Protein AF-A0A662PAT8-F1 (afdb_monomer)

Structure (mmCIF, N/CA/C/O backbone):
data_AF-A0A662PAT8-F1
#
_entry.id   AF-A0A662PAT8-F1
#
loop_
_atom_site.group_PDB
_atom_site.id
_atom_site.type_symbol
_atom_site.label_atom_id
_atom_site.label_alt_id
_atom_site.label_comp_id
_atom_site.label_asym_id
_atom_site.label_entity_id
_atom_site.label_seq_id
_atom_site.pdbx_PDB_ins_code
_atom_site.Cartn_x
_atom_site.Cartn_y
_atom_site.Cartn_z
_atom_site.occupancy
_atom_site.B_iso_or_equiv
_atom_site.auth_seq_id
_atom_site.auth_comp_id
_atom_site.auth_asym_id
_atom_site.auth_atom_id
_atom_site.pdbx_PDB_model_num
ATOM 1 N N . MET A 1 1 ? -2.083 -8.188 12.148 1.00 82.00 1 MET A N 1
ATOM 2 C CA . MET A 1 1 ? -3.157 -7.194 12.406 1.00 82.00 1 MET A CA 1
ATOM 3 C C . MET A 1 1 ? -4.056 -7.743 13.497 1.00 82.00 1 MET A C 1
ATOM 5 O O . MET A 1 1 ? -4.086 -8.955 13.657 1.00 82.00 1 MET A O 1
ATOM 9 N N . LYS A 1 2 ? -4.752 -6.904 14.266 1.00 90.75 2 LYS A N 1
ATOM 10 C CA . LYS A 1 2 ? -5.621 -7.386 15.349 1.00 90.75 2 LYS A CA 1
ATOM 11 C C . LYS A 1 2 ? -7.057 -7.467 14.858 1.00 90.75 2 LYS A C 1
ATOM 13 O O . LYS A 1 2 ? -7.560 -6.512 14.269 1.00 90.75 2 LYS A O 1
ATOM 18 N N . ARG A 1 3 ? -7.708 -8.602 15.099 1.00 93.38 3 ARG A N 1
ATOM 19 C CA . ARG A 1 3 ? -9.158 -8.705 14.988 1.00 93.38 3 ARG A CA 1
ATOM 20 C C . ARG A 1 3 ? -9.741 -8.316 16.338 1.00 93.38 3 ARG A C 1
ATOM 22 O O . ARG A 1 3 ? -9.349 -8.869 17.367 1.00 93.38 3 ARG A O 1
ATOM 29 N N . VAL A 1 4 ? -10.629 -7.333 16.341 1.00 95.81 4 VAL A N 1
ATOM 30 C CA . VAL A 1 4 ? -11.140 -6.722 17.568 1.00 95.81 4 VAL A CA 1
ATOM 31 C C . VAL A 1 4 ? -12.662 -6.711 17.581 1.00 95.81 4 VAL A C 1
ATOM 33 O O . VAL A 1 4 ? -13.315 -6.654 16.537 1.00 95.81 4 VAL A O 1
ATOM 36 N N . LYS A 1 5 ? -13.212 -6.758 18.791 1.00 96.56 5 LYS A N 1
ATOM 37 C CA . LYS A 1 5 ? -14.623 -6.556 19.099 1.00 96.56 5 LYS A CA 1
ATOM 38 C C . LYS A 1 5 ? -14.778 -5.211 19.792 1.00 96.56 5 LYS A C 1
ATOM 40 O O . LYS A 1 5 ? -14.199 -4.989 20.851 1.00 96.56 5 LYS A O 1
ATOM 45 N N . VAL A 1 6 ? -15.567 -4.326 19.201 1.00 97.06 6 VAL A N 1
ATOM 46 C CA . VAL A 1 6 ? -15.849 -2.984 19.710 1.00 97.06 6 VAL A CA 1
ATOM 47 C C . VAL A 1 6 ? -17.274 -2.943 20.247 1.00 97.06 6 VAL A C 1
ATOM 49 O O . VAL A 1 6 ? -18.212 -3.295 19.534 1.00 97.06 6 VAL A O 1
ATOM 52 N N . ARG A 1 7 ? -17.456 -2.483 21.489 1.00 96.75 7 ARG A N 1
ATOM 53 C CA . ARG A 1 7 ? -18.779 -2.217 22.076 1.00 96.75 7 ARG A CA 1
ATOM 54 C C . ARG A 1 7 ? -18.994 -0.717 22.235 1.00 96.75 7 ARG A C 1
ATOM 56 O O . ARG A 1 7 ? -18.176 -0.050 22.869 1.00 96.75 7 ARG A O 1
ATOM 63 N N . LYS A 1 8 ? -20.104 -0.206 21.693 1.00 94.56 8 LYS A N 1
ATOM 64 C CA . LYS A 1 8 ? -20.555 1.188 21.832 1.00 94.56 8 LYS A CA 1
ATOM 65 C C . LYS A 1 8 ? -22.030 1.208 22.234 1.00 94.56 8 LYS A C 1
ATOM 67 O O . LYS A 1 8 ? -22.904 0.943 21.406 1.00 94.56 8 LYS A O 1
ATOM 72 N N . GLY A 1 9 ? -22.311 1.515 23.501 1.00 91.06 9 GLY A N 1
ATOM 73 C CA . GLY A 1 9 ? -23.653 1.350 24.069 1.00 91.06 9 GLY A CA 1
ATOM 74 C C . GLY A 1 9 ? -24.121 -0.104 23.938 1.00 91.06 9 GLY A C 1
ATOM 75 O O . GLY A 1 9 ? -23.390 -1.016 24.316 1.00 91.06 9 GLY A O 1
ATOM 76 N N . ASN A 1 10 ? -25.293 -0.317 23.333 1.00 92.19 10 ASN A N 1
ATOM 77 C CA . ASN A 1 10 ? -25.849 -1.657 23.090 1.00 92.19 10 ASN A CA 1
ATOM 78 C C . ASN A 1 10 ? -25.368 -2.304 21.779 1.00 92.19 10 ASN A C 1
ATOM 80 O O . ASN A 1 10 ? -25.732 -3.441 21.490 1.00 92.19 10 ASN A O 1
ATOM 84 N N . ASN A 1 11 ? -24.572 -1.595 20.975 1.00 95.00 11 ASN A N 1
ATOM 85 C CA . ASN A 1 11 ? -24.108 -2.092 19.684 1.00 95.00 11 ASN A CA 1
ATOM 86 C C . ASN A 1 11 ? -22.742 -2.768 19.813 1.00 95.00 11 ASN A C 1
ATOM 88 O O . ASN A 1 11 ? -21.853 -2.278 20.519 1.00 95.00 11 ASN A O 1
ATOM 92 N N . VAL A 1 12 ? -22.565 -3.862 19.073 1.00 95.75 12 VAL A N 1
ATOM 93 C CA . VAL A 1 12 ? -21.316 -4.624 18.998 1.00 95.75 12 VAL A CA 1
ATOM 94 C C . VAL A 1 12 ? -20.871 -4.705 17.544 1.00 95.75 12 VAL A C 1
ATOM 96 O O . VAL A 1 12 ? -21.666 -5.030 16.667 1.00 95.75 12 VAL A O 1
ATOM 99 N N . TYR A 1 13 ? -19.594 -4.427 17.308 1.00 96.75 13 TYR A N 1
ATOM 100 C CA . TYR A 1 13 ? -18.966 -4.470 15.994 1.00 96.75 13 TYR A CA 1
ATOM 101 C C . TYR A 1 13 ? -17.738 -5.370 16.050 1.00 96.75 13 TYR A C 1
ATOM 103 O O . TYR A 1 13 ? -16.979 -5.326 17.017 1.00 96.75 13 TYR A O 1
ATOM 111 N N . GLU A 1 14 ? -17.525 -6.166 15.011 1.00 95.69 14 GLU A N 1
ATOM 112 C CA . GLU A 1 14 ? -16.344 -7.014 14.868 1.00 95.69 14 GLU A CA 1
ATOM 113 C C . GLU A 1 14 ? -15.659 -6.723 13.538 1.00 95.69 14 GLU A C 1
ATOM 115 O O . GLU A 1 14 ? -16.312 -6.458 12.526 1.00 95.69 14 GLU A O 1
ATOM 120 N N . GLY A 1 15 ? -14.332 -6.755 13.543 1.00 94.19 15 GLY A N 1
ATOM 121 C CA . GLY A 1 15 ? -13.556 -6.495 12.342 1.00 94.19 15 GLY A CA 1
ATOM 122 C C . GLY A 1 15 ? -12.061 -6.443 12.606 1.00 94.19 15 GLY A C 1
ATOM 123 O O . GLY A 1 15 ? -11.580 -6.796 13.685 1.00 94.19 15 GLY A O 1
ATOM 124 N N . ILE A 1 16 ? -11.317 -6.003 11.599 1.00 93.94 16 ILE A N 1
ATOM 125 C CA . ILE A 1 16 ? -9.865 -5.843 11.663 1.00 93.94 16 ILE A CA 1
ATOM 126 C C . ILE A 1 16 ? -9.556 -4.383 11.994 1.00 93.94 16 ILE A C 1
ATOM 128 O O . ILE A 1 16 ? -10.024 -3.481 11.299 1.00 93.94 16 ILE A O 1
ATOM 132 N N . GLU A 1 17 ? -8.776 -4.142 13.048 1.00 93.25 17 GLU A N 1
ATOM 133 C CA . GLU A 1 17 ? -8.254 -2.802 13.331 1.00 93.25 17 GLU A CA 1
ATOM 134 C C . GLU A 1 17 ? -7.255 -2.421 12.229 1.00 93.25 17 GLU A C 1
ATOM 136 O O . GLU A 1 17 ? -6.276 -3.138 11.987 1.00 93.25 17 GLU A O 1
ATOM 141 N N . ILE A 1 18 ? -7.525 -1.306 11.549 1.00 92.00 18 ILE A N 1
ATOM 142 C CA . ILE A 1 18 ? -6.666 -0.741 10.503 1.00 92.00 18 ILE A CA 1
ATOM 143 C C . ILE A 1 18 ? -6.086 0.607 10.966 1.00 92.00 18 ILE A C 1
ATOM 145 O O . ILE A 1 18 ? -6.635 1.217 11.888 1.00 92.00 18 ILE A O 1
ATOM 149 N N . PRO A 1 19 ? -4.976 1.085 10.368 1.00 91.00 19 PRO A N 1
ATOM 150 C CA . PRO A 1 19 ? -4.362 2.351 10.764 1.00 91.00 19 PRO A CA 1
ATOM 151 C C . PRO A 1 19 ? -5.344 3.529 10.725 1.00 91.00 19 PRO A C 1
ATOM 153 O O . PRO A 1 19 ? -6.112 3.678 9.774 1.00 91.00 19 PRO A O 1
ATOM 156 N N . SER A 1 20 ? -5.285 4.376 11.753 1.00 92.00 20 SER A N 1
ATOM 157 C CA . SER A 1 20 ? -6.039 5.630 11.839 1.00 92.00 20 SER A CA 1
ATOM 158 C C . SER A 1 20 ? -5.115 6.816 11.577 1.00 92.00 20 SER A C 1
ATOM 160 O O . SER A 1 20 ? -3.953 6.791 11.973 1.00 92.00 20 SER A O 1
ATOM 162 N N . VAL A 1 21 ? -5.643 7.865 10.944 1.00 90.38 21 VAL A N 1
ATOM 163 C CA . VAL A 1 21 ? -4.932 9.143 10.751 1.00 90.38 21 VAL A CA 1
ATOM 164 C C . VAL A 1 21 ? -4.861 9.943 12.059 1.00 90.38 21 VAL A C 1
ATOM 166 O O . VAL A 1 21 ? -3.925 10.707 12.266 1.00 90.38 21 VAL A O 1
ATOM 169 N N . ASP A 1 22 ? -5.834 9.750 12.954 1.00 93.69 22 ASP A N 1
ATOM 170 C CA . ASP A 1 22 ? -5.891 10.371 14.282 1.00 93.69 22 ASP A CA 1
ATOM 171 C C . ASP A 1 22 ? -6.032 9.275 15.346 1.00 93.69 22 ASP A C 1
ATOM 173 O O . ASP A 1 22 ? -6.991 8.496 15.334 1.00 93.69 22 ASP A O 1
ATOM 177 N N . GLU A 1 23 ? -5.083 9.218 16.280 1.00 91.75 23 GLU A N 1
ATOM 178 C CA . GLU A 1 23 ? -5.027 8.216 17.349 1.00 91.75 23 GLU A CA 1
ATOM 179 C C . GLU A 1 23 ? -6.246 8.251 18.280 1.00 91.75 23 GLU A C 1
ATOM 181 O O . GLU A 1 23 ? -6.580 7.234 18.895 1.00 91.75 23 GLU A O 1
ATOM 186 N N . LYS A 1 24 ? -6.964 9.384 18.346 1.00 95.75 24 LYS A N 1
ATOM 187 C CA . LYS A 1 24 ? -8.229 9.505 19.092 1.00 95.75 24 LYS A CA 1
ATOM 188 C C . LYS A 1 24 ? -9.313 8.584 18.548 1.00 95.75 24 LYS A C 1
ATOM 190 O O . LYS A 1 24 ? -10.276 8.296 19.264 1.00 95.75 24 LYS A O 1
ATOM 195 N N . TYR A 1 25 ? -9.170 8.129 17.306 1.00 96.50 25 TYR A N 1
ATOM 196 C CA . TYR A 1 25 ? -10.102 7.229 16.655 1.00 96.50 25 TYR A CA 1
ATOM 197 C C . TYR A 1 25 ? -9.497 5.835 16.484 1.00 96.50 25 TYR A C 1
ATOM 199 O O . TYR A 1 25 ? -8.337 5.659 16.116 1.00 96.50 25 TYR A O 1
ATOM 207 N N . LEU A 1 26 ? -10.323 4.826 16.735 1.00 95.62 26 LEU A N 1
ATOM 208 C CA . LEU A 1 26 ? -10.098 3.463 16.286 1.00 95.62 26 LEU A CA 1
ATOM 209 C C . LEU A 1 26 ? -10.875 3.268 14.987 1.00 95.62 26 LEU A C 1
ATOM 211 O O . LEU A 1 26 ? -12.083 3.515 14.952 1.00 95.62 26 LEU A O 1
ATOM 215 N N . VAL A 1 27 ? -10.188 2.824 13.934 1.00 95.94 27 VAL A N 1
ATOM 216 C CA . VAL A 1 27 ? -10.808 2.494 12.649 1.00 95.94 27 VAL A CA 1
ATOM 217 C C . VAL A 1 27 ? -10.893 0.979 12.522 1.00 95.94 27 VAL A C 1
ATOM 219 O O . VAL A 1 27 ? -9.892 0.267 12.606 1.00 95.94 27 VAL A O 1
ATOM 222 N N . LEU A 1 28 ? -12.113 0.491 12.330 1.00 95.00 28 LEU A N 1
ATOM 223 C CA . LEU A 1 28 ? -12.431 -0.917 12.183 1.00 95.00 28 LEU A CA 1
ATOM 224 C C . LEU A 1 28 ? -12.874 -1.179 10.747 1.00 95.00 28 LEU A C 1
ATOM 226 O O . LEU A 1 28 ? -13.805 -0.537 10.259 1.00 95.00 28 LEU A O 1
ATOM 230 N N . LYS A 1 29 ? -12.243 -2.148 10.090 1.00 93.81 29 LYS A N 1
ATOM 231 C CA . LYS A 1 29 ? -12.733 -2.696 8.830 1.00 93.81 29 LYS A CA 1
ATOM 232 C C . LYS A 1 29 ? -13.607 -3.911 9.109 1.00 93.81 29 LYS A C 1
ATOM 234 O O . LYS A 1 29 ? -13.120 -4.927 9.605 1.00 93.81 29 LYS A O 1
ATOM 239 N N . LEU A 1 30 ? -14.896 -3.770 8.828 1.00 93.94 30 LEU A N 1
ATOM 240 C CA . LEU A 1 30 ? -15.910 -4.803 9.015 1.00 93.94 30 LEU A CA 1
ATOM 241 C C . LEU A 1 30 ? -15.758 -5.903 7.954 1.00 93.94 30 LEU A C 1
ATOM 243 O O . LEU A 1 30 ? -15.225 -5.668 6.869 1.00 93.94 30 LEU A O 1
ATOM 247 N N . ASP A 1 31 ? -16.291 -7.095 8.229 1.00 90.00 31 ASP A N 1
ATOM 248 C CA . ASP A 1 31 ? -16.216 -8.230 7.291 1.00 90.00 31 ASP A CA 1
ATOM 249 C C . ASP A 1 31 ? -16.965 -7.981 5.972 1.00 90.00 31 ASP A C 1
ATOM 251 O O . ASP A 1 31 ? -16.644 -8.580 4.949 1.00 90.00 31 ASP A O 1
ATOM 255 N N . ASN A 1 32 ? -17.931 -7.057 5.971 1.00 90.38 32 ASN A N 1
ATOM 256 C CA . ASN A 1 32 ? -18.625 -6.609 4.762 1.00 90.38 32 ASN A CA 1
ATOM 257 C C . ASN A 1 32 ? -17.799 -5.617 3.912 1.00 90.38 32 ASN A C 1
ATOM 259 O O . ASN A 1 32 ? -18.286 -5.136 2.892 1.00 90.38 32 ASN A O 1
ATOM 263 N N . GLY A 1 33 ? -16.572 -5.288 4.331 1.00 88.31 33 GLY A N 1
ATOM 264 C CA . GLY A 1 33 ? -15.640 -4.421 3.613 1.00 88.31 33 GLY A CA 1
ATOM 265 C C . GLY A 1 33 ? -15.728 -2.931 3.952 1.00 88.31 33 GLY A C 1
ATOM 266 O O . GLY A 1 33 ? -14.846 -2.184 3.525 1.00 88.31 33 GLY A O 1
ATOM 267 N N . TYR A 1 34 ? -16.725 -2.491 4.728 1.00 93.06 34 TYR A N 1
ATOM 268 C CA . TYR A 1 34 ? -16.857 -1.093 5.146 1.00 93.06 34 TYR A CA 1
ATOM 269 C C . TYR A 1 34 ? -15.908 -0.741 6.294 1.00 93.06 34 TYR A C 1
ATOM 271 O O . TYR A 1 34 ? -15.667 -1.542 7.198 1.00 93.06 34 TYR A O 1
ATOM 279 N N . ASN A 1 35 ? -15.432 0.504 6.289 1.00 94.88 35 ASN A N 1
ATOM 280 C CA . ASN A 1 35 ? -14.661 1.075 7.387 1.00 94.88 35 ASN A CA 1
ATOM 281 C C . ASN A 1 35 ? -15.581 1.903 8.290 1.00 94.88 35 ASN A C 1
ATOM 283 O O . ASN A 1 35 ? -16.360 2.720 7.802 1.00 94.88 35 ASN A O 1
ATOM 287 N N . ILE A 1 36 ? -15.454 1.732 9.603 1.00 95.31 36 ILE A N 1
ATOM 288 C CA . ILE A 1 36 ? -16.135 2.543 10.613 1.00 95.31 36 ILE A CA 1
ATOM 289 C C . ILE A 1 36 ? -15.110 3.094 11.603 1.00 95.31 36 ILE A C 1
ATOM 291 O O . ILE A 1 36 ? -14.171 2.399 11.986 1.00 95.31 36 ILE A O 1
ATOM 295 N N . ALA A 1 37 ? -15.280 4.349 12.009 1.00 96.25 37 ALA A N 1
ATOM 296 C CA . ALA A 1 37 ? -14.414 5.005 12.977 1.00 96.25 37 ALA A CA 1
ATOM 297 C C . ALA A 1 37 ? -15.167 5.264 14.284 1.00 96.25 37 ALA A C 1
ATOM 299 O O . ALA A 1 37 ? -16.312 5.719 14.284 1.00 96.25 37 ALA A O 1
ATOM 300 N N . PHE A 1 38 ? -14.496 5.021 15.403 1.00 95.94 38 PHE A N 1
ATOM 301 C CA . PHE A 1 38 ? -15.024 5.259 16.739 1.00 95.94 38 PHE A CA 1
ATOM 302 C C . PHE A 1 38 ? -14.037 6.085 17.548 1.00 95.94 38 PHE A C 1
ATOM 304 O O . PHE A 1 38 ? -12.845 5.788 17.542 1.00 95.94 38 PHE A O 1
ATOM 311 N N . ARG A 1 39 ? -14.515 7.078 18.301 1.00 95.94 39 ARG A N 1
ATOM 312 C CA . ARG A 1 39 ? -13.671 7.731 19.306 1.00 95.94 39 ARG A CA 1
ATOM 313 C C . ARG A 1 39 ? -13.321 6.729 20.399 1.00 95.94 39 ARG A C 1
ATOM 315 O O . ARG A 1 39 ? -14.219 6.114 20.970 1.00 95.94 39 ARG A O 1
ATOM 322 N N . ARG A 1 40 ? -12.030 6.576 20.702 1.00 94.38 40 ARG A N 1
ATOM 323 C CA . ARG A 1 40 ? -11.526 5.576 21.660 1.00 94.38 40 ARG A CA 1
ATOM 324 C C . ARG A 1 40 ? -12.118 5.735 23.062 1.00 94.38 40 ARG A C 1
ATOM 326 O O . ARG A 1 40 ? -12.301 4.739 23.744 1.00 94.38 40 ARG A O 1
ATOM 333 N N . ASN A 1 41 ? -12.452 6.957 23.476 1.00 94.94 41 ASN A N 1
ATOM 334 C CA . ASN A 1 41 ? -13.044 7.239 24.788 1.00 94.94 41 ASN A CA 1
ATOM 335 C C . ASN A 1 41 ? -14.549 6.915 24.892 1.00 94.94 41 ASN A C 1
ATOM 337 O O . ASN A 1 41 ? -15.107 7.014 25.979 1.00 94.94 41 ASN A O 1
ATOM 341 N N . GLU A 1 42 ? -15.211 6.544 23.793 1.00 94.94 42 GLU A N 1
ATOM 342 C CA . GLU A 1 42 ? -16.648 6.223 23.756 1.00 94.94 42 GLU A CA 1
ATOM 343 C C . GLU A 1 42 ? -16.921 4.716 23.619 1.00 94.94 42 GLU A C 1
ATOM 345 O O . GLU A 1 42 ? -18.074 4.309 23.445 1.00 94.94 42 GLU A O 1
ATOM 350 N N . ILE A 1 43 ? -15.875 3.884 23.624 1.00 96.19 43 ILE A N 1
ATOM 351 C CA . ILE A 1 43 ? -15.969 2.463 23.285 1.00 96.19 43 ILE A CA 1
ATOM 352 C C . ILE A 1 43 ? -15.152 1.578 24.222 1.00 96.19 43 ILE A C 1
ATOM 354 O O . ILE A 1 43 ? -14.150 2.003 24.788 1.00 96.19 43 ILE A O 1
ATOM 358 N N . ASN A 1 44 ? -15.548 0.309 24.304 1.00 95.94 44 ASN A N 1
ATOM 359 C CA . ASN A 1 44 ? -14.727 -0.763 24.867 1.00 95.94 44 ASN A CA 1
ATOM 360 C C . ASN A 1 44 ? -14.218 -1.665 23.740 1.00 95.94 44 ASN A C 1
ATOM 362 O O . ASN A 1 44 ? -14.977 -1.973 22.816 1.00 95.94 44 ASN A O 1
ATOM 366 N N . VAL A 1 45 ? -12.958 -2.094 23.819 1.00 95.94 45 VAL A N 1
ATOM 367 C CA . VAL A 1 45 ? -12.283 -2.866 22.766 1.00 95.94 45 VAL A CA 1
ATOM 368 C C . VAL A 1 45 ? -11.698 -4.142 23.357 1.00 95.94 45 VAL A C 1
ATOM 370 O O . VAL A 1 45 ? -10.826 -4.068 24.217 1.00 95.94 45 VAL A O 1
ATOM 373 N N . ASP A 1 46 ? -12.124 -5.295 22.843 1.00 96.06 46 ASP A N 1
ATOM 374 C CA . ASP A 1 46 ? -11.510 -6.590 23.144 1.00 96.06 46 ASP A CA 1
ATOM 375 C C . ASP A 1 46 ? -10.751 -7.103 21.918 1.00 96.06 46 ASP A C 1
ATOM 377 O O . ASP A 1 46 ? -11.272 -7.086 20.800 1.00 96.06 46 ASP A O 1
ATOM 381 N N . ILE A 1 47 ? -9.539 -7.618 22.117 1.00 95.38 47 ILE A N 1
ATOM 382 C CA . ILE A 1 47 ? -8.818 -8.351 21.070 1.00 95.38 47 ILE A CA 1
ATOM 383 C C . ILE A 1 47 ? -9.378 -9.774 21.039 1.00 95.38 47 ILE A C 1
ATOM 385 O O . ILE A 1 47 ? -9.287 -10.496 22.027 1.00 95.38 47 ILE A O 1
ATOM 389 N N . ILE A 1 48 ? -9.955 -10.171 19.906 1.00 94.69 48 ILE A N 1
ATOM 390 C CA . ILE A 1 48 ? -10.597 -11.486 19.729 1.00 94.69 48 ILE A CA 1
ATOM 391 C C . ILE A 1 48 ? -9.793 -12.427 18.827 1.00 94.69 48 ILE A C 1
ATOM 393 O O . ILE A 1 48 ? -10.176 -13.577 18.633 1.00 94.69 48 ILE A O 1
ATOM 397 N N . GLY A 1 49 ? -8.678 -11.954 18.273 1.00 91.12 49 GLY A N 1
ATOM 398 C CA . GLY A 1 49 ? -7.741 -12.790 17.539 1.00 91.12 49 GLY A CA 1
ATOM 399 C C . GLY A 1 49 ? -6.676 -11.993 16.802 1.00 91.12 49 GLY A C 1
ATOM 400 O O . GLY A 1 49 ? -6.727 -10.763 16.702 1.00 91.12 49 GLY A O 1
ATOM 401 N N . GLU A 1 50 ? -5.723 -12.722 16.239 1.00 84.81 50 GLU A N 1
ATOM 402 C CA . GLU A 1 50 ? -4.742 -12.173 15.317 1.00 84.81 50 GLU A CA 1
ATOM 403 C C . GLU A 1 50 ? -5.146 -12.484 13.880 1.00 84.81 50 GLU A C 1
ATOM 405 O O . GLU A 1 50 ? -5.540 -13.593 13.528 1.00 84.81 50 GLU A O 1
ATOM 410 N N . PHE A 1 51 ? -5.064 -11.462 13.042 1.00 78.31 51 PHE A N 1
ATOM 411 C CA . PHE A 1 51 ? -5.219 -11.581 11.610 1.00 78.31 51 PHE A CA 1
ATOM 412 C C . PHE A 1 51 ? -3.835 -11.531 10.963 1.00 78.31 51 PHE A C 1
ATOM 414 O O . PHE A 1 51 ? -3.202 -10.466 10.879 1.00 78.31 51 PHE A O 1
ATOM 421 N N . GLU A 1 52 ? -3.374 -12.687 10.494 1.00 69.75 52 GLU A N 1
ATOM 422 C CA . GLU A 1 52 ? -2.189 -12.802 9.655 1.00 69.75 52 GLU A CA 1
ATOM 423 C C . GLU A 1 52 ? -2.567 -12.740 8.177 1.00 69.75 52 GLU A C 1
ATOM 425 O O . GLU A 1 52 ? -3.375 -13.516 7.660 1.00 69.75 52 GLU A O 1
ATOM 430 N N . LYS A 1 53 ? -1.933 -11.813 7.459 1.00 66.12 53 LYS A N 1
ATOM 431 C CA . LYS A 1 53 ? -2.051 -11.740 6.008 1.00 66.12 53 LYS A CA 1
ATOM 432 C C . LYS A 1 53 ? -1.223 -12.876 5.408 1.00 66.12 53 LYS A C 1
ATOM 434 O O . LYS A 1 53 ? 0.003 -12.815 5.433 1.00 66.12 53 LYS A O 1
ATOM 439 N N . LYS A 1 54 ? -1.875 -13.883 4.817 1.00 61.12 54 LYS A N 1
ATOM 440 C CA . LYS A 1 54 ? -1.182 -14.893 4.000 1.00 61.12 54 LYS A CA 1
ATOM 441 C C . LYS A 1 54 ? -0.555 -14.209 2.783 1.00 61.12 54 LYS A C 1
ATOM 443 O O . LYS A 1 54 ? -1.235 -13.935 1.795 1.00 61.12 54 LYS A O 1
ATOM 448 N N . SER A 1 55 ? 0.742 -13.920 2.836 1.00 57.75 55 SER A N 1
ATOM 449 C CA . SER A 1 55 ? 1.491 -13.464 1.670 1.00 57.75 55 SER A CA 1
ATOM 450 C C . SER A 1 55 ? 1.830 -14.677 0.802 1.00 57.75 55 SER A C 1
ATOM 452 O O . SER A 1 55 ? 2.740 -15.449 1.087 1.00 57.75 55 SER A O 1
ATOM 454 N N . LYS A 1 56 ? 1.096 -14.877 -0.298 1.00 56.56 56 LYS A N 1
ATOM 455 C CA . LYS A 1 56 ? 1.585 -15.755 -1.369 1.00 56.56 56 LYS A CA 1
ATOM 456 C C . LYS A 1 56 ? 2.708 -15.018 -2.096 1.00 56.56 56 LYS A C 1
ATOM 458 O O . LYS A 1 56 ? 2.452 -14.324 -3.080 1.00 56.56 56 LYS A O 1
ATOM 463 N N . LYS A 1 57 ? 3.949 -15.146 -1.616 1.00 56.91 57 LYS A N 1
ATOM 464 C CA . LYS A 1 57 ? 5.119 -14.870 -2.457 1.00 56.91 57 LYS A CA 1
ATOM 465 C C . LYS A 1 57 ? 5.101 -15.902 -3.576 1.00 56.91 57 LYS A C 1
ATOM 467 O O . LYS A 1 57 ? 5.404 -17.069 -3.365 1.00 56.91 57 LYS A O 1
ATOM 472 N N . THR A 1 58 ? 4.635 -15.486 -4.745 1.00 54.91 58 THR A N 1
ATOM 473 C CA . THR A 1 58 ? 4.734 -16.317 -5.941 1.00 54.91 58 THR A CA 1
ATOM 474 C C . THR A 1 58 ? 6.073 -15.962 -6.560 1.00 54.91 58 THR A C 1
ATOM 476 O O . THR A 1 58 ? 6.190 -14.931 -7.210 1.00 54.91 58 THR A O 1
ATOM 479 N N . GLU A 1 59 ? 7.100 -16.761 -6.284 1.00 58.97 59 GLU A N 1
ATOM 480 C CA . GLU A 1 59 ? 8.421 -16.610 -6.899 1.00 58.97 59 GLU A CA 1
ATOM 481 C C . GLU A 1 59 ? 8.358 -17.122 -8.341 1.00 58.97 59 GLU A C 1
ATOM 483 O O . GLU A 1 59 ? 8.811 -18.217 -8.672 1.00 58.97 59 GLU A O 1
ATOM 488 N N . LYS A 1 60 ? 7.710 -16.356 -9.219 1.00 66.25 60 LYS A N 1
ATOM 489 C CA . LYS A 1 60 ?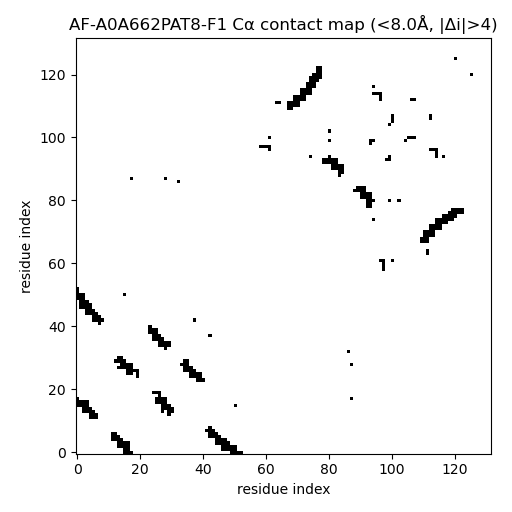 7.768 -16.627 -10.650 1.00 66.25 60 LYS A CA 1
ATOM 490 C C . LYS A 1 60 ? 9.087 -16.053 -11.159 1.00 66.25 60 LYS A C 1
ATOM 492 O O . LYS A 1 60 ? 9.303 -14.852 -11.085 1.00 66.25 60 LYS A O 1
ATOM 497 N N . LYS A 1 61 ? 9.989 -16.910 -11.641 1.00 74.31 61 LYS A N 1
ATOM 498 C CA . LYS A 1 61 ? 11.255 -16.455 -12.231 1.00 74.31 61 LYS A CA 1
ATOM 499 C C . LYS A 1 61 ? 10.984 -15.780 -13.578 1.00 74.31 61 LYS A C 1
ATOM 501 O O . LYS A 1 61 ? 10.400 -16.409 -14.462 1.00 74.31 61 LYS A O 1
ATOM 506 N N . ILE A 1 62 ? 11.441 -14.538 -13.722 1.00 82.81 62 ILE A N 1
ATOM 507 C CA . ILE A 1 62 ? 11.422 -13.769 -14.976 1.00 82.81 62 ILE A CA 1
ATOM 508 C C . ILE A 1 62 ? 12.219 -14.520 -16.045 1.00 82.81 62 ILE A C 1
ATOM 510 O O . ILE A 1 62 ? 13.305 -15.041 -15.770 1.00 82.81 62 ILE A O 1
ATOM 514 N N . ARG A 1 63 ? 11.688 -14.578 -17.269 1.00 84.12 63 ARG A N 1
ATOM 515 C CA . ARG A 1 63 ? 12.376 -15.184 -18.416 1.00 84.12 63 ARG A CA 1
ATOM 516 C C . ARG A 1 63 ? 13.008 -14.100 -19.280 1.00 84.12 63 ARG A C 1
ATOM 518 O O . ARG A 1 63 ? 12.295 -13.300 -19.872 1.00 84.12 63 ARG A O 1
ATOM 525 N N . TYR A 1 64 ? 14.331 -14.133 -19.395 1.00 89.31 64 TYR A N 1
ATOM 526 C CA . TYR A 1 64 ? 15.087 -13.253 -20.286 1.00 89.31 64 TYR A CA 1
ATOM 527 C C . TYR A 1 64 ? 15.368 -13.940 -21.627 1.00 89.31 64 TYR A C 1
ATOM 529 O O . TYR A 1 64 ? 15.648 -15.142 -21.671 1.00 89.31 64 TYR A O 1
ATOM 537 N N . ARG A 1 65 ? 15.288 -13.174 -22.717 1.00 93.12 65 ARG A N 1
ATOM 538 C CA . ARG A 1 65 ? 15.413 -13.630 -24.109 1.00 93.12 65 ARG A CA 1
ATOM 539 C C . ARG A 1 65 ? 16.602 -12.957 -24.786 1.00 93.12 65 ARG A C 1
ATOM 541 O O . ARG A 1 65 ? 16.745 -11.744 -24.698 1.00 93.12 65 ARG A O 1
ATOM 548 N N . LYS A 1 66 ? 17.461 -13.726 -25.463 1.00 93.19 66 LYS A N 1
ATOM 549 C CA . LYS A 1 66 ? 18.711 -13.201 -26.054 1.00 93.19 66 LYS A CA 1
ATOM 550 C C . LYS A 1 66 ? 18.465 -12.280 -27.253 1.00 93.19 66 LYS A C 1
ATOM 552 O O . LYS A 1 66 ? 19.309 -11.455 -27.573 1.00 93.19 66 LYS A O 1
ATOM 557 N N . GLU A 1 67 ? 17.340 -12.464 -27.929 1.00 95.44 67 GLU A N 1
ATOM 558 C CA . GLU A 1 67 ? 16.900 -11.696 -29.090 1.00 95.44 67 GLU A CA 1
ATOM 559 C C . GLU A 1 67 ? 16.300 -10.332 -28.723 1.00 95.44 67 GLU A C 1
ATOM 561 O O . GLU A 1 67 ? 16.186 -9.457 -29.582 1.00 95.44 67 GLU A O 1
ATOM 566 N N . LEU A 1 68 ? 15.922 -10.144 -27.456 1.00 95.75 68 LEU A N 1
ATOM 567 C CA . LEU A 1 68 ? 15.376 -8.892 -26.957 1.00 95.75 68 LEU A CA 1
ATOM 568 C C . LEU A 1 68 ? 16.487 -7.986 -26.433 1.00 95.75 68 LEU A C 1
ATOM 570 O O . LEU A 1 68 ? 17.512 -8.442 -25.933 1.00 95.75 68 LEU A O 1
ATOM 574 N N . ARG A 1 69 ? 16.263 -6.675 -26.538 1.00 96.31 69 ARG A N 1
ATOM 575 C CA . ARG A 1 69 ? 17.170 -5.678 -25.965 1.00 96.31 69 ARG A CA 1
ATOM 576 C C . ARG A 1 69 ? 16.982 -5.597 -24.458 1.00 96.31 69 ARG A C 1
ATOM 578 O O . ARG A 1 69 ? 15.863 -5.725 -23.964 1.00 96.31 69 ARG A O 1
ATOM 585 N N . ASP A 1 70 ? 18.063 -5.287 -23.759 1.00 96.38 70 ASP A N 1
ATOM 586 C CA . ASP A 1 70 ? 18.027 -5.008 -22.330 1.00 96.38 70 ASP A CA 1
ATOM 587 C C . ASP A 1 70 ? 17.610 -3.553 -22.095 1.00 96.38 70 ASP A C 1
ATOM 589 O O . ASP A 1 70 ? 18.211 -2.622 -22.636 1.00 96.38 70 ASP A O 1
ATOM 593 N N . VAL A 1 71 ? 16.566 -3.353 -21.292 1.00 96.31 71 VAL A N 1
ATOM 594 C CA . VAL A 1 71 ? 16.022 -2.033 -20.957 1.00 96.31 71 VAL A CA 1
ATOM 595 C C . VAL A 1 71 ? 15.952 -1.898 -19.446 1.00 96.31 71 VAL A C 1
ATOM 597 O O . VAL A 1 71 ? 15.327 -2.705 -18.763 1.00 96.31 71 VAL A O 1
ATOM 600 N N . SER A 1 72 ? 16.577 -0.850 -18.913 1.00 94.81 72 SER A N 1
ATOM 601 C CA . SER A 1 72 ? 16.457 -0.504 -17.496 1.00 94.81 72 SER A CA 1
ATOM 602 C C . SER A 1 72 ? 15.366 0.539 -17.288 1.00 94.81 72 SER A C 1
ATOM 604 O O . SER A 1 72 ? 15.346 1.556 -17.979 1.00 94.81 72 SER A O 1
ATOM 606 N N . ILE A 1 73 ? 14.486 0.303 -16.315 1.00 93.38 73 ILE A N 1
ATOM 607 C CA . ILE A 1 73 ? 13.474 1.275 -15.885 1.00 93.38 73 ILE A CA 1
ATOM 608 C C . ILE A 1 7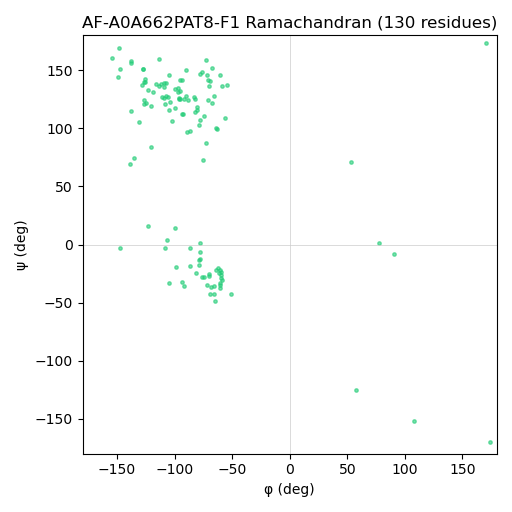3 ? 13.940 1.857 -14.557 1.00 93.38 73 ILE A C 1
ATOM 610 O O . ILE A 1 73 ? 14.050 1.133 -13.569 1.00 93.38 73 ILE A O 1
ATOM 614 N N . ILE A 1 74 ? 14.223 3.156 -14.535 1.00 93.69 74 ILE A N 1
ATOM 615 C CA . ILE A 1 74 ? 14.677 3.850 -13.331 1.00 93.69 74 ILE A CA 1
ATOM 616 C C . ILE A 1 74 ? 13.470 4.450 -12.615 1.00 93.69 74 ILE A C 1
ATOM 618 O O . ILE A 1 74 ? 12.823 5.360 -13.126 1.00 93.69 74 ILE A O 1
ATOM 622 N N . GLY A 1 75 ? 13.161 3.917 -11.436 1.00 92.62 75 GLY A N 1
ATOM 623 C CA . GLY A 1 75 ? 12.117 4.431 -10.560 1.00 92.62 75 GLY A CA 1
ATOM 624 C C . GLY A 1 75 ? 12.654 5.580 -9.718 1.00 92.62 75 GLY A C 1
ATOM 625 O O . GLY A 1 75 ? 13.683 5.434 -9.056 1.00 92.62 75 GLY A O 1
ATOM 626 N N . THR A 1 76 ? 11.964 6.719 -9.737 1.00 93.44 76 THR A N 1
ATOM 627 C CA . THR A 1 76 ? 12.335 7.905 -8.944 1.00 93.44 76 THR A CA 1
ATOM 628 C C . THR A 1 76 ? 11.213 8.380 -8.013 1.00 93.44 76 THR A C 1
ATOM 630 O O . THR A 1 76 ? 11.220 9.518 -7.546 1.00 93.44 76 THR A O 1
ATOM 633 N N . GLY A 1 77 ? 10.216 7.534 -7.770 1.00 89.12 77 GLY A N 1
ATOM 634 C CA . GLY A 1 77 ? 8.866 7.920 -7.374 1.00 89.12 77 GLY A CA 1
ATOM 635 C C . GLY A 1 77 ? 7.912 7.687 -8.540 1.00 89.12 77 GLY A C 1
ATOM 636 O O . GLY A 1 77 ? 8.177 6.818 -9.365 1.00 89.12 77 GLY A O 1
ATOM 637 N N . GLY A 1 78 ? 6.820 8.456 -8.620 1.00 84.00 78 GLY A N 1
ATOM 638 C CA . GLY A 1 78 ? 5.885 8.381 -9.751 1.00 84.00 78 GLY A CA 1
ATOM 639 C C . GLY A 1 78 ? 5.390 6.955 -10.008 1.00 84.00 78 GLY A C 1
ATOM 640 O O . GLY A 1 78 ? 5.789 6.317 -10.975 1.00 84.00 78 GLY A O 1
ATOM 641 N N . THR A 1 79 ? 4.551 6.436 -9.112 1.00 86.19 79 THR A N 1
ATOM 642 C CA . THR A 1 79 ? 4.067 5.050 -9.154 1.00 86.19 79 THR A CA 1
ATOM 643 C C . THR A 1 79 ? 3.388 4.719 -10.491 1.00 86.19 79 THR A C 1
ATOM 645 O O . THR A 1 79 ? 2.276 5.176 -10.745 1.00 86.19 79 THR A O 1
ATOM 648 N N . ILE A 1 80 ? 4.031 3.891 -11.324 1.00 85.56 80 ILE A N 1
ATOM 649 C CA . ILE A 1 80 ? 3.493 3.441 -12.626 1.00 85.56 80 ILE A CA 1
ATOM 650 C C . ILE A 1 80 ? 2.608 2.193 -12.522 1.00 85.56 80 ILE A C 1
ATOM 652 O O . ILE A 1 80 ? 1.839 1.896 -13.431 1.00 85.56 80 ILE A O 1
ATOM 656 N N . ALA A 1 81 ? 2.719 1.457 -11.417 1.00 85.06 81 ALA A N 1
ATOM 657 C CA . ALA A 1 81 ? 1.969 0.239 -11.169 1.00 85.06 81 ALA A CA 1
ATOM 658 C C . ALA A 1 81 ? 1.722 0.086 -9.662 1.00 85.06 81 ALA A C 1
ATOM 660 O O . ALA A 1 81 ? 2.558 0.462 -8.837 1.00 85.06 81 ALA A O 1
ATOM 661 N N . SER A 1 82 ? 0.557 -0.435 -9.276 1.00 86.75 82 SER A N 1
ATOM 662 C CA . SER A 1 82 ? 0.195 -0.596 -7.865 1.00 86.75 82 SER A CA 1
ATOM 663 C C . SER A 1 82 ? -0.679 -1.821 -7.639 1.00 86.75 82 SER A C 1
ATOM 665 O O . SER A 1 82 ? -1.430 -2.248 -8.515 1.00 86.75 82 SER A O 1
ATOM 667 N N . LYS A 1 83 ? -0.578 -2.400 -6.441 1.00 85.94 83 LYS A N 1
ATOM 668 C CA . LYS A 1 83 ? -1.437 -3.497 -5.988 1.00 85.94 83 LYS A 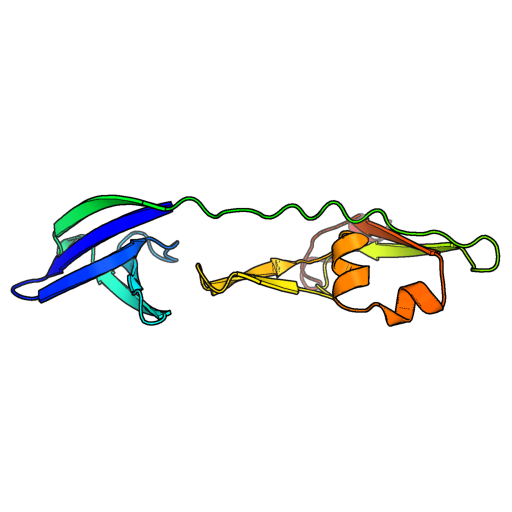CA 1
ATOM 669 C C . LYS A 1 83 ? -2.312 -3.034 -4.835 1.00 85.94 83 LYS A C 1
ATOM 671 O O . LYS A 1 83 ? -1.838 -2.396 -3.895 1.00 85.94 83 LYS A O 1
ATOM 676 N N . ILE A 1 84 ? -3.579 -3.422 -4.894 1.00 84.88 84 ILE A N 1
ATOM 677 C CA . ILE A 1 84 ? -4.551 -3.165 -3.836 1.00 84.88 84 ILE A CA 1
ATOM 678 C C . ILE A 1 84 ? -4.619 -4.398 -2.938 1.00 84.88 84 ILE A C 1
ATOM 680 O O . ILE A 1 84 ? -4.852 -5.516 -3.400 1.00 84.88 84 ILE A O 1
ATOM 684 N N . ASP A 1 85 ? -4.421 -4.206 -1.638 1.00 84.31 85 ASP A N 1
ATOM 685 C CA . ASP A 1 85 ? -4.759 -5.205 -0.635 1.00 84.31 85 ASP A CA 1
ATOM 686 C C . ASP A 1 85 ? -6.219 -5.035 -0.230 1.00 84.31 85 ASP A C 1
ATOM 688 O O . ASP A 1 85 ? -6.540 -4.226 0.633 1.00 84.31 85 ASP A O 1
ATOM 692 N N . TYR A 1 86 ? -7.113 -5.824 -0.820 1.00 79.62 86 TYR A N 1
ATOM 693 C CA . TYR A 1 86 ? -8.546 -5.749 -0.521 1.00 79.62 86 TYR A CA 1
ATOM 694 C C . TYR A 1 86 ? -8.888 -6.024 0.946 1.00 79.62 86 TYR A C 1
ATOM 696 O O . TYR A 1 86 ? -9.895 -5.513 1.439 1.00 79.62 86 TYR A O 1
ATOM 704 N N . THR A 1 87 ? -8.028 -6.743 1.674 1.00 79.19 87 THR A N 1
ATOM 705 C CA . THR A 1 87 ? -8.222 -6.986 3.107 1.00 79.19 87 THR A CA 1
ATOM 706 C C . THR A 1 87 ? -8.135 -5.687 3.889 1.00 79.19 87 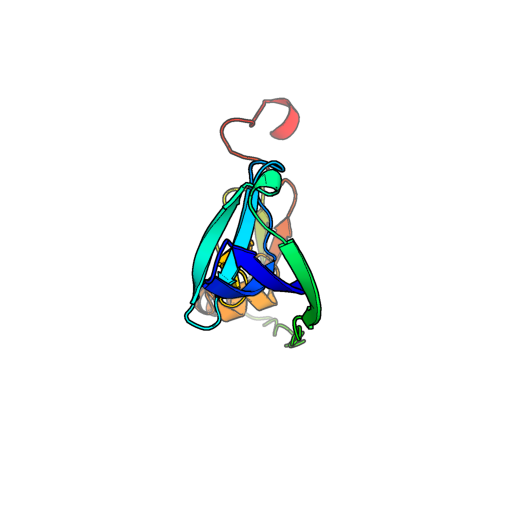THR A C 1
ATOM 708 O O . THR A 1 87 ? -9.019 -5.385 4.677 1.00 79.19 87 THR A O 1
ATOM 711 N N . THR A 1 88 ? -7.108 -4.876 3.645 1.00 78.88 88 THR A N 1
ATOM 712 C CA . THR A 1 88 ? -6.845 -3.646 4.414 1.00 78.88 88 THR A CA 1
ATOM 713 C C . THR A 1 88 ? -7.345 -2.387 3.714 1.00 78.88 88 THR A C 1
ATOM 715 O O . THR A 1 88 ? -7.589 -1.377 4.358 1.00 78.88 88 THR A O 1
ATOM 718 N N . GLY A 1 89 ? -7.568 -2.454 2.403 1.00 80.94 89 GLY A N 1
ATOM 719 C CA . GLY A 1 89 ? -7.772 -1.295 1.535 1.00 80.94 89 GLY A CA 1
ATOM 720 C C . GLY A 1 89 ? -6.473 -0.566 1.177 1.00 80.94 89 GLY A C 1
ATOM 721 O O . GLY A 1 89 ? -6.530 0.440 0.479 1.00 80.94 89 GLY A O 1
ATOM 722 N N . ALA A 1 90 ? -5.311 -1.044 1.639 1.00 82.44 90 ALA A N 1
ATOM 723 C CA . ALA A 1 90 ? -4.040 -0.387 1.374 1.00 82.44 90 ALA A CA 1
ATOM 724 C C . ALA A 1 90 ? -3.622 -0.542 -0.093 1.00 82.44 90 ALA A C 1
ATOM 726 O O . ALA A 1 90 ? -3.777 -1.607 -0.697 1.00 82.44 90 ALA A O 1
ATOM 727 N N . VAL A 1 91 ? -3.042 0.523 -0.639 1.00 86.56 91 VAL A N 1
ATOM 728 C CA . VAL A 1 91 ? -2.443 0.543 -1.973 1.00 86.56 91 VAL A CA 1
ATOM 729 C C . VAL A 1 91 ? -0.934 0.542 -1.803 1.00 86.56 91 VAL A C 1
ATOM 731 O O . VAL A 1 91 ? -0.387 1.375 -1.084 1.00 86.56 91 VAL A O 1
ATOM 734 N N . TYR A 1 92 ? -0.263 -0.401 -2.455 1.00 84.62 92 TYR A N 1
ATOM 735 C CA . TYR A 1 92 ? 1.191 -0.506 -2.435 1.00 84.62 92 TYR A CA 1
ATOM 736 C C . TYR A 1 92 ? 1.742 -0.283 -3.841 1.00 84.62 92 TYR A C 1
ATOM 738 O O . TYR A 1 92 ? 1.169 -0.831 -4.791 1.00 84.62 92 TYR A O 1
ATOM 746 N N . PRO A 1 93 ? 2.848 0.464 -3.994 1.00 86.06 93 PRO A N 1
ATOM 747 C CA . PRO A 1 93 ? 3.550 0.520 -5.266 1.00 86.06 93 PRO A CA 1
ATOM 748 C C . PRO A 1 93 ? 4.035 -0.881 -5.651 1.00 86.06 93 PRO A C 1
ATOM 750 O O . PRO A 1 93 ? 4.363 -1.704 -4.790 1.00 86.06 93 PRO A O 1
ATOM 753 N N . ALA A 1 94 ? 4.026 -1.146 -6.950 1.00 84.69 94 ALA A N 1
ATOM 754 C CA . ALA A 1 94 ? 4.509 -2.371 -7.556 1.00 84.69 94 ALA A CA 1
ATOM 755 C C . ALA A 1 94 ? 5.633 -2.008 -8.526 1.00 84.69 94 ALA A C 1
ATOM 757 O O . ALA A 1 94 ? 5.421 -1.236 -9.461 1.00 84.69 94 ALA A O 1
ATOM 758 N N . PHE A 1 95 ? 6.833 -2.522 -8.277 1.00 87.69 95 PHE A N 1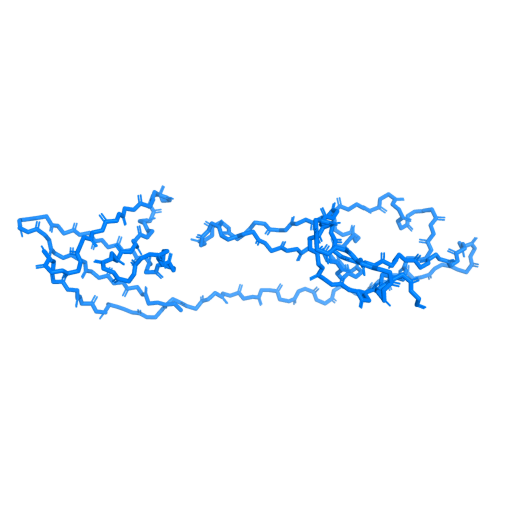
ATOM 759 C CA . PHE A 1 95 ? 8.011 -2.162 -9.073 1.00 87.69 95 PHE A CA 1
ATOM 760 C C . PHE A 1 95 ? 9.018 -3.303 -9.225 1.00 87.69 95 PHE A C 1
ATOM 762 O O . PHE A 1 95 ? 10.006 -3.164 -9.946 1.00 87.69 95 PHE A O 1
ATOM 769 N N . SER A 1 96 ? 8.776 -4.455 -8.588 1.00 87.62 96 SER A N 1
ATOM 770 C CA . SER A 1 96 ? 9.602 -5.626 -8.865 1.00 87.62 96 SER A CA 1
ATOM 771 C C . SER A 1 96 ? 9.361 -6.109 -10.303 1.00 87.62 96 SER A C 1
ATOM 773 O O . SER A 1 96 ? 8.259 -5.925 -10.835 1.00 87.62 96 SER A O 1
ATOM 775 N N . PRO A 1 97 ? 10.351 -6.757 -10.941 1.00 87.75 97 PRO A N 1
ATOM 776 C CA . PRO A 1 97 ? 10.171 -7.337 -12.266 1.00 87.75 97 PRO A CA 1
ATOM 777 C C . PRO A 1 97 ? 8.927 -8.231 -12.349 1.00 87.75 97 PRO A C 1
ATOM 779 O O . PRO A 1 97 ? 8.169 -8.150 -13.307 1.00 87.75 97 PRO A O 1
ATOM 782 N N . GLU A 1 98 ? 8.687 -9.062 -11.333 1.00 88.19 98 GLU A N 1
ATOM 783 C CA . GLU A 1 98 ? 7.577 -10.022 -11.293 1.00 88.19 98 GLU A CA 1
ATOM 784 C C . GLU A 1 98 ? 6.223 -9.324 -11.176 1.00 88.19 98 GLU A C 1
ATOM 786 O O . GLU A 1 98 ? 5.225 -9.772 -11.745 1.00 88.19 98 GLU A O 1
ATOM 791 N N . GLU A 1 99 ? 6.176 -8.227 -10.422 1.00 87.94 99 GLU A N 1
ATOM 792 C CA . GLU A 1 99 ? 4.973 -7.417 -10.298 1.00 87.94 99 GLU A CA 1
ATOM 793 C C . GLU A 1 99 ? 4.667 -6.683 -11.604 1.00 87.94 99 GLU A C 1
ATOM 795 O O . GLU A 1 99 ? 3.513 -6.681 -12.034 1.00 87.94 99 GLU A O 1
ATOM 800 N N . LEU A 1 100 ? 5.691 -6.129 -12.259 1.00 89.38 100 LEU A N 1
ATOM 801 C CA . LEU A 1 100 ? 5.545 -5.485 -13.560 1.00 89.38 100 LEU A CA 1
ATOM 802 C C . LEU A 1 100 ? 5.157 -6.490 -14.648 1.00 89.38 100 LEU A C 1
ATOM 804 O O . LEU A 1 100 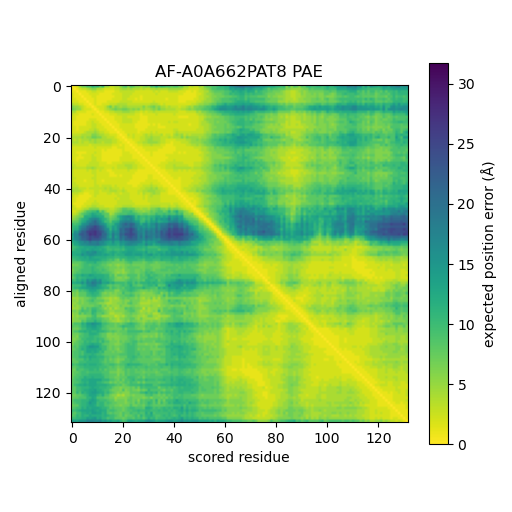? 4.245 -6.196 -15.407 1.00 89.38 100 LEU A O 1
ATOM 808 N N . GLU A 1 101 ? 5.746 -7.690 -14.691 1.00 89.06 101 GLU A N 1
ATOM 809 C CA . GLU A 1 101 ? 5.361 -8.741 -15.651 1.00 89.06 101 GLU A CA 1
ATOM 810 C C . GLU A 1 101 ? 3.891 -9.139 -15.466 1.00 89.06 101 GLU A C 1
ATOM 812 O O . GLU A 1 101 ? 3.171 -9.390 -16.429 1.00 89.06 101 GLU A O 1
ATOM 817 N N . LYS A 1 102 ? 3.418 -9.183 -14.215 1.00 87.12 102 LYS A N 1
ATOM 818 C CA . LYS A 1 102 ? 2.025 -9.517 -13.911 1.00 87.12 102 LYS A CA 1
ATOM 819 C C . LYS A 1 102 ? 1.047 -8.407 -14.303 1.00 87.12 102 LYS A C 1
ATOM 821 O O . LYS A 1 102 ? -0.095 -8.717 -14.636 1.00 87.12 102 LYS A O 1
ATOM 826 N N . MET A 1 103 ? 1.448 -7.144 -14.174 1.00 86.94 103 MET A N 1
ATOM 827 C CA . MET A 1 103 ? 0.568 -5.992 -14.400 1.00 86.94 103 MET A CA 1
ATOM 828 C C . MET A 1 103 ? 0.607 -5.478 -15.837 1.00 86.94 103 MET A C 1
ATOM 830 O O . MET A 1 103 ? -0.420 -5.032 -16.335 1.00 86.94 103 MET A O 1
ATOM 834 N N . VAL A 1 104 ? 1.776 -5.532 -16.470 1.00 89.25 104 VAL A N 1
ATOM 835 C CA . VAL A 1 104 ? 2.045 -5.023 -17.817 1.00 89.25 104 VAL A CA 1
ATOM 836 C C . VAL A 1 104 ? 2.929 -6.042 -18.554 1.00 89.25 104 VAL A C 1
ATOM 838 O O . VAL A 1 104 ? 4.121 -5.806 -18.761 1.00 89.25 104 VAL A O 1
ATOM 841 N N . PRO A 1 105 ? 2.411 -7.234 -18.898 1.00 89.69 105 PRO A N 1
ATOM 842 C CA . PRO A 1 105 ? 3.198 -8.261 -19.585 1.00 89.69 105 PRO A CA 1
ATOM 843 C C . PRO A 1 105 ? 3.750 -7.795 -20.943 1.00 89.69 105 PRO A C 1
ATOM 845 O O . PRO A 1 105 ? 4.800 -8.264 -21.377 1.00 89.69 105 PRO A O 1
ATOM 848 N N . GLU A 1 106 ? 3.093 -6.835 -21.591 1.00 92.19 106 GLU A N 1
ATOM 849 C CA . GLU A 1 106 ? 3.401 -6.357 -22.938 1.00 92.19 106 GLU A CA 1
ATOM 850 C C . GLU A 1 106 ? 4.819 -5.776 -23.044 1.00 92.19 106 GLU A C 1
ATOM 852 O O . GLU A 1 106 ? 5.501 -5.974 -24.047 1.00 92.19 106 GLU A O 1
ATOM 857 N N . ILE A 1 107 ? 5.331 -5.115 -21.997 1.00 92.25 107 ILE A N 1
ATOM 858 C CA . ILE A 1 107 ? 6.700 -4.566 -22.033 1.00 92.25 107 ILE A CA 1
ATOM 859 C C . ILE A 1 107 ? 7.770 -5.668 -21.995 1.00 92.25 107 ILE A C 1
ATOM 861 O O . ILE A 1 107 ? 8.853 -5.486 -22.552 1.00 92.25 107 ILE A O 1
ATOM 865 N N . PHE A 1 108 ? 7.455 -6.829 -21.410 1.00 92.12 108 PHE A N 1
ATOM 866 C CA . PHE A 1 108 ? 8.334 -8.004 -21.386 1.00 92.12 108 PHE A CA 1
ATOM 867 C C . PHE A 1 108 ? 8.310 -8.771 -22.715 1.00 92.12 108 PHE A C 1
ATOM 869 O O . PHE A 1 108 ? 9.181 -9.610 -22.968 1.00 92.12 108 PHE A O 1
ATOM 876 N N . GLU A 1 109 ? 7.341 -8.480 -23.589 1.00 92.62 109 GLU A N 1
ATOM 877 C CA . GLU A 1 109 ? 7.333 -8.937 -24.981 1.00 92.62 109 GLU A CA 1
ATOM 878 C C . GLU A 1 109 ? 8.299 -8.150 -25.868 1.00 92.62 109 GLU A C 1
ATOM 880 O O . GLU A 1 109 ? 8.841 -8.707 -26.822 1.00 92.62 109 GLU A O 1
ATOM 885 N N . LEU A 1 110 ? 8.567 -6.893 -25.511 1.00 94.19 110 LEU A N 1
ATOM 886 C CA . LEU A 1 110 ? 9.388 -5.966 -26.289 1.00 94.19 110 LEU A CA 1
ATOM 887 C C . LEU A 1 110 ? 10.862 -5.947 -25.861 1.00 94.19 110 LEU A C 1
ATOM 889 O O . LEU A 1 110 ? 11.740 -5.698 -26.690 1.00 94.19 110 LEU A O 1
ATOM 893 N N . ALA A 1 111 ? 11.144 -6.171 -24.575 1.00 95.50 111 ALA A N 1
ATOM 894 C CA . ALA A 1 111 ? 12.487 -6.062 -24.015 1.00 95.50 111 ALA A CA 1
ATOM 895 C C . ALA A 1 111 ? 12.688 -6.934 -22.764 1.00 95.50 111 ALA A C 1
ATOM 897 O O . ALA A 1 111 ? 11.743 -7.313 -22.075 1.00 95.50 111 ALA A O 1
ATOM 898 N N . ASN A 1 112 ? 13.952 -7.199 -22.436 1.00 95.62 112 ASN A N 1
ATOM 899 C CA . ASN A 1 112 ? 14.355 -7.703 -21.128 1.00 95.62 112 ASN A CA 1
ATOM 900 C C . ASN A 1 112 ? 14.348 -6.532 -20.137 1.00 95.62 112 ASN A C 1
ATOM 902 O O . ASN A 1 112 ? 15.205 -5.649 -20.211 1.00 95.62 112 ASN A O 1
ATOM 906 N N . ILE A 1 113 ? 13.367 -6.499 -19.236 1.00 94.62 113 ILE A N 1
ATOM 907 C CA . ILE A 1 113 ? 13.149 -5.361 -18.337 1.00 94.62 113 ILE A CA 1
ATOM 908 C C . ILE A 1 113 ? 13.923 -5.526 -17.026 1.00 94.62 113 ILE A C 1
ATOM 910 O O . ILE A 1 113 ? 13.773 -6.520 -16.316 1.00 94.62 113 ILE A O 1
ATOM 914 N N . TYR A 1 114 ? 14.695 -4.498 -16.676 1.00 93.00 114 TYR A N 1
ATOM 915 C CA . TYR A 1 114 ? 15.474 -4.392 -15.443 1.00 93.00 114 TYR A CA 1
ATOM 916 C C . TYR A 1 114 ? 15.023 -3.158 -14.640 1.00 93.00 114 TYR A C 1
ATOM 918 O O . TYR A 1 114 ? 15.616 -2.083 -14.7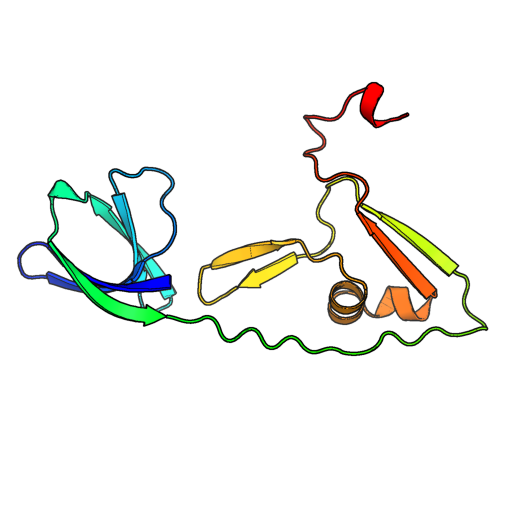66 1.00 93.00 114 TYR A O 1
ATOM 926 N N . PRO A 1 115 ? 13.960 -3.262 -13.828 1.00 91.88 115 PRO A N 1
ATOM 927 C CA . PRO A 1 115 ? 13.526 -2.166 -12.975 1.00 91.88 115 PRO A CA 1
ATOM 928 C C . PRO A 1 115 ? 14.526 -1.943 -11.833 1.00 91.88 115 PRO A C 1
ATOM 930 O O . PRO A 1 115 ? 15.009 -2.890 -11.206 1.00 91.88 115 PRO A O 1
ATOM 933 N N . ARG A 1 116 ? 14.851 -0.678 -11.565 1.00 91.81 116 ARG A N 1
ATOM 934 C CA . ARG A 1 116 ? 15.720 -0.242 -10.465 1.00 91.81 116 ARG A CA 1
ATOM 935 C C . ARG A 1 116 ? 15.131 0.988 -9.804 1.00 91.81 116 ARG A C 1
ATOM 937 O O . ARG A 1 116 ? 15.013 2.032 -10.438 1.00 91.81 116 ARG A O 1
ATOM 944 N N . GLU A 1 117 ? 14.740 0.863 -8.545 1.00 90.62 117 GLU A N 1
ATOM 945 C CA . GLU A 1 117 ? 14.267 2.003 -7.764 1.00 90.62 117 GLU A CA 1
ATOM 946 C C . GLU A 1 117 ? 15.488 2.753 -7.224 1.00 90.62 117 GLU A C 1
ATOM 948 O O . GLU A 1 117 ? 16.279 2.203 -6.460 1.00 90.62 117 GLU A O 1
ATOM 953 N N . VAL A 1 118 ? 15.686 3.981 -7.700 1.00 92.75 118 VAL A N 1
ATOM 954 C CA . VAL A 1 118 ? 16.827 4.838 -7.343 1.00 92.75 118 VAL A CA 1
ATOM 955 C C . VAL A 1 118 ? 16.387 5.943 -6.387 1.00 92.75 118 VAL A C 1
ATOM 957 O O . VAL A 1 118 ? 17.141 6.314 -5.493 1.00 92.75 118 VAL A O 1
ATOM 960 N N . LEU A 1 119 ? 15.153 6.435 -6.530 1.00 92.00 119 LEU A N 1
ATOM 961 C CA . LEU A 1 119 ? 14.517 7.358 -5.590 1.00 92.00 119 LEU A CA 1
ATOM 962 C C . LEU A 1 119 ? 13.059 6.943 -5.365 1.00 92.00 119 LEU A C 1
ATOM 964 O O . LEU A 1 119 ? 12.446 6.317 -6.225 1.00 92.00 119 LEU A O 1
ATOM 968 N N . GLN A 1 120 ? 12.483 7.368 -4.241 1.00 91.06 120 GLN A N 1
ATOM 969 C CA . GLN A 1 120 ? 11.062 7.197 -3.939 1.00 91.06 120 GLN A CA 1
ATOM 970 C C . GLN A 1 120 ? 10.497 8.508 -3.384 1.00 91.06 120 GLN A C 1
ATOM 972 O O . GLN A 1 120 ? 10.303 8.671 -2.180 1.00 91.06 120 GLN A O 1
ATOM 977 N N . ILE A 1 121 ? 10.307 9.492 -4.266 1.00 93.00 121 ILE A N 1
ATOM 978 C CA . ILE A 1 121 ? 9.906 10.847 -3.872 1.00 93.00 121 ILE A CA 1
ATOM 979 C C . ILE A 1 121 ? 8.677 11.317 -4.646 1.00 93.00 121 ILE A C 1
ATOM 981 O O . ILE A 1 121 ? 8.446 10.930 -5.790 1.00 93.00 121 ILE A O 1
ATOM 985 N N . LEU A 1 122 ? 7.886 12.188 -4.021 1.00 91.88 122 LEU A N 1
ATOM 986 C CA . LEU A 1 122 ? 6.885 12.959 -4.751 1.00 91.88 122 LEU A CA 1
ATOM 987 C C . LEU A 1 122 ? 7.606 13.973 -5.643 1.00 91.88 122 LEU A C 1
ATOM 989 O O . LEU A 1 122 ? 8.601 14.568 -5.222 1.00 91.88 122 LEU A O 1
ATOM 993 N N . SER A 1 123 ? 7.105 14.182 -6.860 1.00 93.38 123 SER A N 1
ATOM 994 C CA . SER A 1 123 ? 7.716 15.105 -7.827 1.00 93.38 123 SER A CA 1
ATOM 995 C C . SER A 1 123 ? 7.780 16.544 -7.310 1.00 93.38 123 SER A C 1
ATOM 997 O O . SER A 1 123 ? 8.706 17.271 -7.650 1.00 93.38 123 SER A O 1
ATOM 999 N N . GLU A 1 124 ? 6.848 16.935 -6.439 1.00 95.56 124 GLU A N 1
ATOM 1000 C CA . GLU A 1 124 ? 6.847 18.223 -5.727 1.00 95.56 124 GLU A CA 1
ATOM 1001 C C . GLU A 1 124 ? 8.068 18.424 -4.812 1.00 95.56 124 GLU A C 1
ATOM 1003 O O . GLU A 1 124 ? 8.466 19.555 -4.561 1.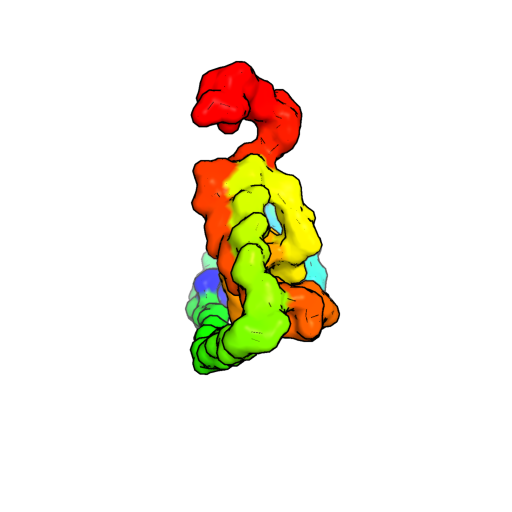00 95.56 124 GLU A O 1
ATOM 1008 N N . ASN A 1 125 ? 8.694 17.333 -4.358 1.00 94.19 125 ASN A N 1
ATOM 1009 C CA . ASN A 1 125 ? 9.882 17.342 -3.502 1.00 94.19 125 ASN A CA 1
ATOM 1010 C C . ASN A 1 125 ? 11.177 17.102 -4.298 1.00 94.19 125 ASN A C 1
ATOM 1012 O O . ASN A 1 125 ? 12.218 16.766 -3.723 1.00 94.19 125 ASN A O 1
ATOM 1016 N N . MET A 1 126 ? 11.129 17.200 -5.627 1.00 95.50 126 MET A N 1
ATOM 1017 C CA . MET A 1 126 ? 12.313 17.086 -6.472 1.00 95.50 126 MET A CA 1
ATOM 1018 C C . MET A 1 126 ? 13.208 18.324 -6.327 1.00 95.50 126 MET A C 1
ATOM 1020 O O . MET A 1 126 ? 12.721 19.438 -6.152 1.00 95.50 126 MET A O 1
ATOM 1024 N N . ASN A 1 127 ? 14.525 18.140 -6.410 1.00 95.75 127 ASN A N 1
ATOM 1025 C CA . ASN A 1 127 ? 15.488 19.236 -6.338 1.00 95.75 127 ASN A CA 1
ATOM 1026 C C . ASN A 1 127 ? 16.737 18.946 -7.188 1.00 95.75 127 ASN A C 1
ATOM 1028 O O . ASN A 1 127 ? 16.939 17.824 -7.650 1.00 95.75 127 ASN A O 1
ATOM 1032 N N . ILE A 1 128 ? 17.576 19.969 -7.379 1.00 96.12 128 ILE A N 1
ATOM 1033 C CA . ILE A 1 128 ? 18.786 19.899 -8.216 1.00 96.12 128 ILE A CA 1
ATOM 1034 C C . ILE A 1 128 ? 19.779 18.846 -7.704 1.00 96.12 128 ILE A C 1
ATOM 1036 O O . ILE A 1 128 ? 20.473 18.229 -8.505 1.00 96.12 128 ILE A O 1
ATOM 1040 N N . GLU A 1 129 ? 19.859 18.625 -6.388 1.00 94.81 129 GLU A N 1
ATOM 1041 C CA . GLU A 1 129 ? 20.753 17.607 -5.822 1.00 94.81 129 GLU A CA 1
ATOM 1042 C C . GLU A 1 129 ? 20.335 16.195 -6.231 1.00 94.81 129 GLU A C 1
ATOM 1044 O O . GLU A 1 129 ? 21.196 15.373 -6.509 1.00 94.81 129 GLU A O 1
ATOM 1049 N N . ARG A 1 130 ? 19.026 15.934 -6.337 1.00 91.31 130 ARG A N 1
ATOM 1050 C CA . ARG A 1 130 ? 18.462 14.640 -6.754 1.00 91.31 130 ARG A CA 1
ATOM 1051 C C . ARG A 1 130 ? 18.516 14.388 -8.265 1.00 91.31 130 ARG A C 1
ATOM 1053 O O . ARG A 1 130 ? 18.245 13.270 -8.687 1.00 91.31 130 ARG A O 1
ATOM 1060 N N . TRP A 1 131 ? 18.811 15.406 -9.078 1.00 90.88 131 TRP A N 1
ATOM 1061 C CA . TRP A 1 131 ? 19.009 15.249 -10.527 1.00 90.88 131 TRP A CA 1
ATOM 1062 C C . TRP A 1 131 ? 20.407 14.763 -10.903 1.00 90.88 131 TRP A C 1
ATOM 1064 O O . TRP A 1 131 ? 20.585 14.246 -12.005 1.00 90.88 131 TRP A O 1
ATOM 1074 N N . LYS A 1 132 ? 21.389 15.017 -10.037 1.00 86.31 132 LYS A N 1
ATOM 1075 C CA . LYS A 1 132 ? 22.785 14.622 -10.235 1.00 86.31 132 LYS A CA 1
ATOM 1076 C C . LYS A 1 132 ? 22.975 13.149 -9.902 1.00 86.31 132 LYS A C 1
ATOM 1078 O O . LYS A 1 132 ? 23.811 12.530 -10.592 1.00 86.31 132 LYS A O 1
#

Sequence (132 aa):
MKRVKVRKGNNVYEGIEIPSVDEKYLVLKLDNGYNIAFRRNEINVDIIGEFEKKSKKTEKKIRYRKELRDVSIIGTGGTIASKIDYTTGAVYPAFSPEELEKMVPEIFELANIYPREVLQILSENMNIERWK

Foldseek 3Di:
DFWKWKDAPPDIATADFADDPDPQWTWGQGPVRDIDIDGPVRIDMDGPDDDDDPDPPPPDDQDADPPFAEDEDEAAADQPDWDADSRRRDIDRDFDPVSCCVVPVPVVVHHNYHYDYPHHDDPVPDDPVSVD

Secondary structure (DSSP, 8-state):
-EEEEEEETTEEEEEEEE--SSTTEEEEEETTS-EEEEEGGG-EEEEEEE----------PPPP-TTSEEEEEEEEE--S-EEEETTTTEEEE--SHHHHHHH-HHHHHHEEEEEEEEEEE-GGG--HHHH-

Radius of gyration: 21.08 Å; Cα contacts (8 Å, |Δi|>4): 202; chains: 1; bounding box: 49×36×54 Å

Mean predicted aligned error: 6.97 Å

pLDDT: mean 89.2, std 9.04, range [54.91, 97.06]

Nearest PDB structures (foldseek):
  2d6f-assembly1_A  TM=9.088E-01  e=1.776E-12  Methanothermobacter thermautotrophicus
  1zq1-assembly1_B  TM=8.884E-01  e=4.214E-12  Pyrococcus abyssi
  2d6f-assembly1_B  TM=9.078E-01  e=3.962E-12  Methanothermobacter thermautotrophicus
  2zgw-assembly1_B  TM=8.735E-01  e=3.939E-02  Pyrococcus horikoshii OT3
  1wx6-assembly1_A  TM=4.614E-01  e=4.373E-01  Homo sapiens

Solvent-accessible surface area (backbone atoms only — not comparable to fu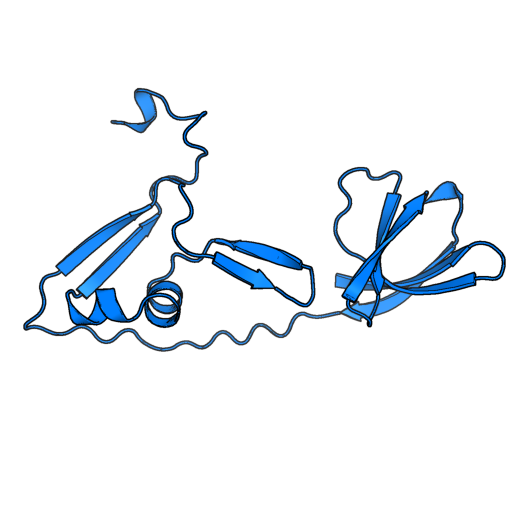ll-atom values): 8211 Å² total; per-residue (Å²): 86,47,24,34,38,39,37,45,86,95,46,78,47,58,29,38,54,49,94,52,99,48,85,64,34,47,28,33,35,30,88,88,70,50,75,49,76,41,54,53,92,66,46,50,78,45,82,77,46,78,43,80,81,85,75,80,79,73,88,64,79,84,85,78,52,92,91,39,51,83,41,75,44,79,33,54,32,77,80,88,38,70,47,74,39,80,89,80,68,47,76,42,79,40,65,51,58,61,50,40,47,73,74,48,47,68,59,61,74,67,22,34,70,44,57,43,79,79,42,84,42,60,76,90,75,63,53,77,78,79,73,109